Protein 5ZX1 (pdb70)

Foldseek 3Di:
DDPVVVVVVVLVVLLVVLLVLLLVQCLAVVLPHDPVSVVVSVVSCVVSVPDVVSSVVSNVCSNPDPVSNVSNVVCVVVVVVVVD

Organism: Trypanosoma brucei brucei (strain 927/4 GUTat10.1) (NCBI:txid185431)

Nearest PDB structures (foldseek):
  5zx1-assembly1_A  TM=1.012E+00  e=9.074E-11  Trypanosoma brucei brucei TREU927
  5of9-assembly1_B  TM=4.621E-01  e=8.957E+00  Homo sapiens

B-factor: mean 69.94, std 8.49, range [52.37, 106.5]

Secondary structure (DSSP, 8-state):
--HHHHHHHHHHHHHHHHHHHHHHHHHHHTT---HHHHHHHHHHHHHTT--HHHHHHHHHHHHH-HHHHHHHHH-GGG-HHHH-

Solvent-accessible surface area: 6047 Å² total; per-residue (Å²): 138,73,84,148,68,105,142,107,53,52,50,87,124,45,32,81,49,2,115,55,38,0,35,68,20,2,32,79,26,54,13,163,13,73,118,128,25,116,133,63,4,98,78,53,65,135,125,22,101,13,74,77,138,102,2,113,47,22,30,56,52,2,110,136,42,116,106,2,60,54,27,29,87,67,18,49,45,165,99,117,136,89,107,170

GO terms:
  GO:0005654 nucleoplasm (C, HTP)
  GO:0005634 nucleus (C, IDA)

Radius of gyration: 14.87 Å; Cα contacts (8 Å, |Δi|>4): 62; chains: 1; bounding box: 41×31×27 Å

InterPro domains:
  IPR036142 ENT domain-like superfamily [G3DSA:1.10.1240.40] (21-113)
  IPR036142 ENT domain-like superfamily [SSF158639] (37-100)

Structure (mmCIF, N/CA/C/O backbone):
data_5ZX1
#
_entry.id   5ZX1
#
_cell.length_a   132.590
_cell.length_b   132.590
_cell.length_c   40.030
_cell.angle_alpha   90.00
_cell.angle_beta   90.00
_cell.angle_gamma   90.00
#
_symmetry.space_group_name_H-M   'I 41 2 2'
#
loop_
_entity.id
_entity.type
_entity.pdbx_description
1 polymer ENT
2 water water
#
loop_
_atom_site.group_PDB
_atom_site.id
_atom_site.type_symbol
_atom_site.label_atom_id
_atom_site.label_alt_id
_atom_site.label_comp_id
_atom_site.label_asym_id
_atom_site.label_entity_id
_atom_site.label_seq_id
_atom_site.pdbx_PDB_ins_code
_atom_site.Cartn_x
_atom_site.Cartn_y
_atom_site.Cartn_z
_atom_site.occupancy
_atom_site.B_iso_or_equiv
_atom_site.auth_seq_id
_atom_site.auth_comp_id
_atom_site.auth_asym_id
_atom_site.auth_atom_id
_atom_site.pdbx_PDB_model_num
ATOM 1 N N . VAL A 1 28 ? 36.339 126.810 26.654 1.00 88.79 14 VAL A N 1
ATOM 2 C CA . VAL A 1 28 ? 35.864 126.505 25.309 1.00 81.98 14 VAL A CA 1
ATOM 3 C C . VAL A 1 28 ? 35.939 127.760 24.453 1.00 74.84 14 VAL A C 1
ATOM 4 O O . VAL A 1 28 ? 35.453 128.818 24.853 1.00 80.26 14 VAL A O 1
ATOM 8 N N . PRO A 1 29 ? 36.556 127.652 23.271 1.00 74.63 15 PRO A N 1
ATOM 9 C CA . PRO A 1 29 ? 36.526 128.785 22.340 1.00 69.54 15 PRO A CA 1
ATOM 10 C C . PRO A 1 29 ? 35.103 129.071 21.845 1.00 73.22 15 PRO A C 1
ATOM 11 O O . PRO A 1 29 ? 34.270 128.155 21.800 1.00 72.38 15 PRO A O 1
ATOM 15 N N . ALA A 1 30 ? 34.842 130.322 21.478 1.00 72.20 16 ALA A N 1
ATOM 16 C CA . ALA A 1 30 ? 33.527 130.742 21.020 1.00 72.53 16 ALA A CA 1
ATOM 17 C C . ALA A 1 30 ? 33.033 129.920 19.833 1.00 73.08 16 ALA A C 1
ATOM 18 O O . ALA A 1 30 ? 31.832 129.668 19.728 1.00 73.26 16 ALA A O 1
ATOM 20 N N . PHE A 1 31 ? 33.935 129.488 18.950 1.00 68.96 17 PHE A N 1
ATOM 21 C CA . PHE A 1 31 ? 33.482 128.815 17.730 1.00 65.25 17 PHE A CA 1
ATOM 22 C C . PHE A 1 31 ? 32.983 127.416 18.055 1.00 68.95 17 PHE A C 1
ATOM 23 O O . PHE A 1 31 ? 32.167 126.853 17.331 1.00 64.61 17 PHE A O 1
ATOM 31 N N . GLU A 1 32 ? 33.464 126.856 19.157 1.00 70.92 18 GLU A N 1
ATOM 32 C CA . GLU A 1 32 ? 33.042 125.515 19.546 1.00 71.02 18 GLU A CA 1
ATOM 33 C C . GLU A 1 32 ? 31.662 125.609 20.186 1.00 72.28 18 GLU A C 1
ATOM 34 O O . GLU A 1 32 ? 30.752 124.835 19.853 1.00 67.33 18 GLU A O 1
ATOM 40 N N . LEU A 1 33 ? 31.527 126.569 21.104 1.00 72.10 19 LEU A N 1
ATOM 41 C CA . LEU A 1 33 ? 30.260 126.899 21.743 1.00 66.59 19 LEU A CA 1
ATOM 42 C C . LEU A 1 33 ? 29.148 127.153 20.694 1.00 69.13 19 LEU A C 1
ATOM 43 O O . LEU A 1 33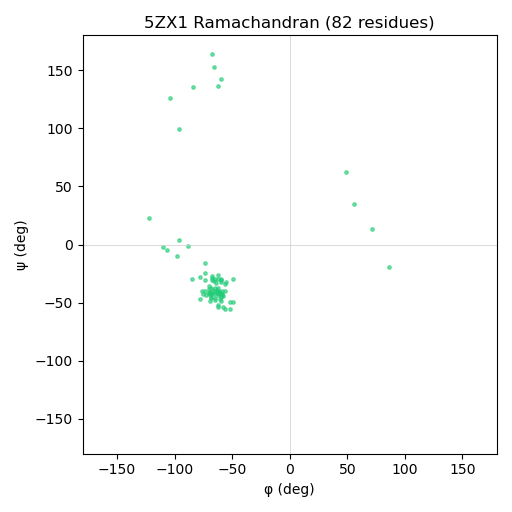 ? 28.064 126.577 20.777 1.00 65.98 19 LEU A O 1
ATOM 48 N N . TYR A 1 34 ? 29.425 127.990 19.698 1.00 64.66 20 TYR A N 1
ATOM 49 C CA . TYR A 1 34 ? 28.445 128.237 18.654 1.00 64.20 20 TYR A CA 1
ATOM 50 C C . TYR A 1 34 ? 28.076 126.941 17.952 1.00 63.36 20 TYR A C 1
ATOM 51 O O . TYR A 1 34 ? 26.900 126.674 17.718 1.00 67.00 20 TYR A O 1
ATOM 60 N N . LYS A 1 35 ? 29.079 126.122 17.651 1.00 69.16 21 LYS A N 1
ATOM 61 C CA . LYS A 1 35 ? 28.876 124.865 16.940 1.00 64.05 21 LYS A CA 1
ATOM 62 C C . LYS A 1 35 ? 27.990 123.917 17.744 1.00 66.58 21 LYS A C 1
ATOM 63 O O . LYS A 1 35 ? 27.090 123.272 17.201 1.00 62.16 21 LYS A O 1
ATOM 69 N N . ALA A 1 36 ? 28.253 123.824 19.043 1.00 67.82 22 ALA A N 1
ATOM 70 C CA . ALA A 1 36 ? 27.460 122.946 19.889 1.00 60.61 22 ALA A CA 1
ATOM 71 C C . ALA A 1 36 ? 26.017 123.468 19.961 1.00 63.15 22 ALA A C 1
ATOM 72 O O . ALA A 1 36 ? 25.069 122.698 19.889 1.00 66.92 22 ALA A O 1
ATOM 74 N N . ALA A 1 37 ? 25.861 124.784 20.071 1.00 64.03 23 ALA A N 1
ATOM 75 C CA . ALA A 1 37 ? 24.540 125.410 20.115 1.00 61.47 23 ALA A CA 1
ATOM 76 C C . ALA A 1 37 ? 23.811 125.315 18.766 1.00 59.97 23 ALA A C 1
ATOM 77 O O . ALA A 1 37 ? 22.634 124.946 18.707 1.00 58.84 23 ALA A O 1
ATOM 79 N N . ARG A 1 38 ? 24.494 125.664 17.687 1.00 59.64 24 ARG A N 1
ATOM 80 C CA . ARG A 1 38 ? 23.880 125.581 16.360 1.00 59.97 24 ARG A CA 1
ATOM 81 C C . ARG A 1 38 ? 23.295 124.196 16.134 1.00 62.08 24 ARG A C 1
ATOM 82 O O . ARG A 1 38 ? 22.107 124.047 15.889 1.00 62.78 24 ARG A O 1
ATOM 90 N N . GLU A 1 39 ? 24.127 123.174 16.289 1.00 64.84 25 GLU A N 1
ATOM 91 C CA . GLU A 1 39 ? 23.691 121.791 16.118 1.00 67.74 25 GLU A CA 1
ATOM 92 C C . GLU A 1 39 ? 22.496 121.417 17.017 1.00 64.67 25 GLU A C 1
ATOM 93 O O . GLU A 1 39 ? 21.654 120.603 16.645 1.00 64.09 25 GLU A O 1
ATOM 99 N N . GLU A 1 40 ? 22.410 122.008 18.197 1.00 65.19 26 GLU A N 1
ATOM 100 C CA . GLU A 1 40 ? 21.255 121.742 19.038 1.00 68.29 26 GLU A CA 1
ATOM 101 C C . GLU A 1 40 ? 20.016 122.473 18.518 1.00 63.47 26 GLU A C 1
ATOM 102 O O . GLU A 1 40 ? 18.928 121.902 18.482 1.00 59.54 26 GLU A O 1
ATOM 108 N N . GLU A 1 41 ? 20.187 123.724 18.110 1.00 62.69 27 GLU A N 1
ATOM 109 C CA . GLU A 1 41 ? 19.111 124.452 17.462 1.00 63.39 27 GLU A CA 1
ATOM 110 C C . GLU A 1 41 ? 18.504 123.614 16.346 1.00 62.51 27 GLU A C 1
ATOM 111 O O . GLU A 1 41 ? 17.278 123.440 16.280 1.00 61.66 27 GLU A O 1
ATOM 117 N N . LEU A 1 42 ? 19.352 123.067 15.484 1.00 61.87 28 LEU A N 1
ATOM 118 C CA . LEU A 1 42 ? 18.824 122.329 14.345 1.00 71.38 28 LEU A CA 1
ATOM 119 C C . LEU A 1 42 ? 18.267 120.978 14.768 1.00 68.42 28 LEU A C 1
ATOM 120 O O . LEU A 1 42 ? 17.315 120.476 14.174 1.00 63.53 28 LEU A O 1
ATOM 125 N N . CYS A 1 43 ? 18.835 120.392 15.805 1.00 65.33 29 CYS A N 1
ATOM 126 C CA . CYS A 1 43 ? 18.284 119.131 16.257 1.00 68.28 29 CYS A CA 1
ATOM 127 C C . CYS A 1 43 ? 16.924 119.390 16.859 1.00 65.79 29 CYS A C 1
ATOM 128 O O . CYS A 1 43 ? 15.981 118.635 16.617 1.00 60.29 29 CYS A O 1
ATOM 131 N N . SER A 1 44 ? 16.816 120.468 17.632 1.00 66.87 30 SER A N 1
ATOM 132 C CA . SER A 1 44 ? 15.566 120.744 18.322 1.00 66.70 30 SER A CA 1
ATOM 133 C C . SER A 1 44 ? 14.463 121.041 17.305 1.00 64.17 30 SER A C 1
ATOM 134 O O . SER A 1 44 ? 13.321 120.611 17.488 1.00 63.78 30 SER A O 1
ATOM 137 N N . TYR A 1 45 ? 14.795 121.726 16.215 1.00 63.91 31 TYR A N 1
ATOM 138 C CA . TYR A 1 45 ? 13.789 121.944 15.177 1.00 61.81 31 TYR A CA 1
ATOM 139 C C . TYR A 1 45 ? 13.388 120.615 14.515 1.00 63.93 31 TYR A C 1
ATOM 140 O O . TYR A 1 45 ? 12.202 120.367 14.258 1.00 65.63 31 TYR A O 1
ATOM 149 N N . ARG A 1 46 ? 14.370 119.763 14.241 1.00 64.77 32 ARG A N 1
ATOM 150 C CA . ARG A 1 46 ? 14.112 118.490 13.573 1.00 65.43 32 ARG A CA 1
ATOM 151 C C . ARG A 1 46 ? 13.119 117.652 14.369 1.00 62.57 32 ARG A C 1
ATOM 152 O O . ARG A 1 46 ? 12.082 117.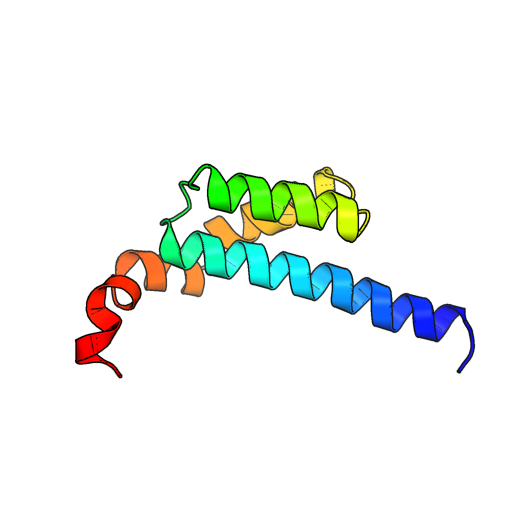210 13.860 1.00 58.90 32 ARG A O 1
ATOM 160 N N . SER A 1 47 ? 13.432 117.454 15.640 1.00 59.13 33 SER A N 1
ATOM 161 C CA . SER A 1 47 ? 12.590 116.649 16.484 1.00 59.13 33 SER A CA 1
ATOM 162 C C . SER A 1 47 ? 11.208 117.293 16.603 1.00 62.83 33 SER A C 1
ATOM 163 O O . SER A 1 47 ? 10.208 116.603 16.829 1.00 67.89 33 SER A O 1
ATOM 166 N N . LEU A 1 48 ? 11.148 118.610 16.429 1.00 59.33 34 LEU A N 1
ATOM 167 C CA . LEU A 1 48 ? 9.880 119.330 16.460 1.00 58.89 34 LEU A CA 1
ATOM 168 C C . LEU A 1 48 ? 9.009 118.989 15.261 1.00 57.22 34 LEU A C 1
ATOM 169 O O . LEU A 1 48 ? 7.806 118.782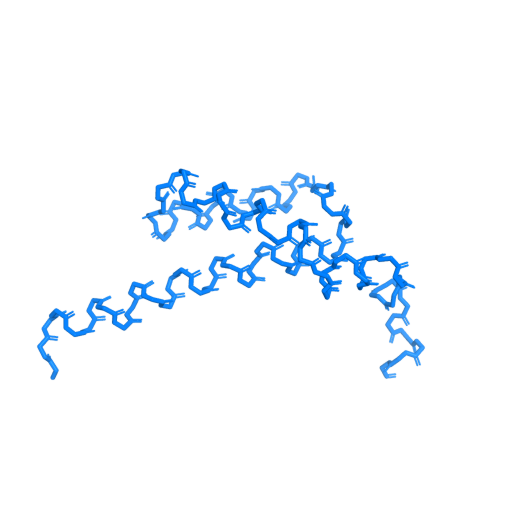 15.396 1.00 56.04 34 LEU A O 1
ATOM 174 N N . CYS A 1 49 ? 9.609 118.966 14.078 1.00 58.13 35 CYS A N 1
ATOM 175 C CA . CYS A 1 49 ? 8.868 118.568 12.885 1.00 58.09 35 CYS A CA 1
ATOM 176 C C . CYS A 1 49 ? 8.328 117.132 12.979 1.00 59.88 35 CYS A C 1
ATOM 177 O O . CYS A 1 49 ? 7.169 116.875 12.675 1.00 60.29 35 CYS A O 1
ATOM 180 N N . ARG A 1 50 ? 9.172 116.199 13.406 1.00 62.25 36 ARG A N 1
ATOM 181 C CA . ARG A 1 50 ? 8.813 114.781 13.380 1.00 63.82 36 ARG A CA 1
ATOM 182 C C . ARG A 1 50 ? 7.615 114.536 14.274 1.00 64.52 36 ARG A C 1
ATOM 183 O O . ARG A 1 50 ? 6.580 113.992 13.858 1.00 64.08 36 ARG A O 1
ATOM 191 N N . VAL A 1 51 ? 7.775 114.977 15.507 1.00 56.34 37 VAL A N 1
ATOM 192 C CA . VAL A 1 51 ? 6.776 114.835 16.530 1.00 58.73 37 VAL A CA 1
ATOM 193 C C . VAL A 1 51 ? 5.446 115.538 16.188 1.00 62.28 37 VAL A C 1
ATOM 194 O O . VAL A 1 51 ? 4.371 114.982 16.404 1.00 65.14 37 VAL A O 1
ATOM 198 N N . LEU A 1 52 ? 5.490 116.745 15.644 1.00 61.50 38 LEU A N 1
ATOM 199 C CA . LEU A 1 52 ? 4.232 117.389 15.276 1.00 62.42 38 LEU A CA 1
ATOM 200 C C . LEU A 1 52 ? 3.568 116.639 14.115 1.00 64.27 38 LEU A C 1
ATOM 201 O O . LEU A 1 52 ? 2.337 116.641 13.978 1.00 61.89 38 LEU A O 1
ATOM 206 N N . CYS A 1 53 ? 4.378 115.975 13.295 1.00 60.80 39 CYS A N 1
ATOM 207 C CA . CYS A 1 53 ? 3.834 115.157 12.218 1.00 68.52 39 CYS A CA 1
ATOM 208 C C . CYS A 1 53 ? 3.311 113.808 12.727 1.00 66.38 39 CYS A C 1
ATOM 209 O O . CYS A 1 53 ? 2.409 113.223 12.133 1.00 70.38 39 CYS A O 1
ATOM 212 N N . MET A 1 54 ? 3.875 113.303 13.816 1.00 64.28 40 MET A N 1
ATOM 213 C CA . MET A 1 54 ? 3.361 112.071 14.392 1.00 63.41 40 MET A CA 1
ATOM 214 C C . MET A 1 54 ? 1.937 112.262 14.885 1.00 66.64 40 MET A C 1
ATOM 215 O O . MET A 1 54 ? 1.123 111.338 14.837 1.00 73.91 40 MET A O 1
ATOM 220 N N . HIS A 1 55 ? 1.637 113.465 15.354 1.00 64.45 41 HIS A N 1
ATOM 221 C CA . HIS A 1 55 ? 0.325 113.756 15.919 1.00 63.22 41 HIS A CA 1
ATOM 222 C C . HIS A 1 55 ? -0.709 114.144 14.881 1.00 64.69 41 HIS A C 1
ATOM 223 O O . HIS A 1 55 ? -1.894 113.892 15.068 1.00 66.36 41 HIS A O 1
ATOM 230 N N . SER A 1 56 ? -0.256 114.750 13.790 1.00 65.76 42 SER A N 1
ATOM 231 C CA . SER A 1 56 ? -1.150 115.413 12.855 1.00 71.75 42 SER A CA 1
ATOM 232 C C . SER A 1 56 ? -1.237 114.662 11.548 1.00 72.46 42 SER A C 1
ATOM 233 O O . SER A 1 56 ? -1.960 115.064 10.625 1.00 76.19 42 SER A O 1
ATOM 236 N N . GLY A 1 57 ? -0.466 113.589 11.461 1.00 72.94 43 GLY A N 1
ATOM 237 C CA . GLY A 1 57 ? -0.335 112.851 10.224 1.00 70.13 43 GLY A CA 1
ATOM 238 C C . GLY A 1 57 ? 0.113 113.785 9.123 1.00 80.65 43 GLY A C 1
ATOM 239 O O . GLY A 1 57 ? -0.311 113.647 7.975 1.00 79.24 43 GLY A O 1
ATOM 240 N N . GLY A 1 58 ? 0.947 114.760 9.492 1.00 80.26 44 GLY A N 1
ATOM 241 C CA . GLY A 1 58 ? 1.524 115.699 8.544 1.00 73.75 44 GLY A CA 1
ATOM 242 C C . GLY A 1 58 ? 0.693 116.932 8.218 1.00 81.29 44 GLY A C 1
ATOM 243 O O . GLY A 1 58 ? 1.237 117.926 7.716 1.00 85.38 44 GLY A O 1
ATOM 244 N N . LYS A 1 59 ? -0.614 116.875 8.482 1.00 73.49 45 LYS A N 1
ATOM 245 C CA . LYS A 1 59 ? -1.498 118.005 8.179 1.00 80.75 45 LYS A CA 1
ATOM 246 C C . LYS A 1 59 ? -1.697 118.874 9.432 1.00 72.98 45 LYS A C 1
ATOM 247 O O . LYS A 1 59 ? -2.496 118.548 10.314 1.00 71.33 45 LYS A O 1
ATOM 253 N N . LEU A 1 60 ? -0.952 119.982 9.495 1.00 75.73 46 LEU A N 1
ATOM 254 C CA . LEU A 1 60 ? -0.676 120.671 10.766 1.00 63.87 46 LEU A CA 1
ATOM 255 C C . LEU A 1 60 ? -1.759 121.650 11.233 1.00 67.55 46 LEU A C 1
ATOM 256 O O . LEU A 1 60 ? -2.255 122.450 10.440 1.00 63.58 46 LEU A O 1
ATOM 261 N N . THR A 1 61 ? -2.105 121.615 12.521 1.00 60.28 47 THR A N 1
ATOM 262 C CA . THR A 1 61 ? -3.057 122.575 13.068 1.00 55.95 47 THR A CA 1
ATOM 263 C C . THR A 1 61 ? -2.463 123.978 13.066 1.00 58.47 47 THR A C 1
ATOM 264 O O . THR A 1 61 ? -1.253 124.143 12.925 1.00 64.03 47 THR A O 1
ATOM 268 N N . LYS A 1 62 ? -3.313 124.989 13.224 1.00 59.12 48 LYS A N 1
ATOM 269 C CA . LYS A 1 62 ? -2.863 126.376 13.338 1.00 59.56 48 LYS A CA 1
ATOM 270 C C . LYS A 1 62 ? -1.851 126.549 14.490 1.00 59.05 48 LYS A C 1
ATOM 271 O O . LYS A 1 62 ? -0.854 127.248 14.354 1.00 57.44 48 LYS A O 1
ATOM 277 N N . GLN A 1 63 ? -2.094 125.886 15.610 1.00 54.30 49 GLN A N 1
ATOM 278 C CA . GLN A 1 63 ? -1.173 125.971 16.736 1.00 59.81 49 GLN A CA 1
ATOM 279 C C . GLN A 1 63 ? 0.160 125.360 16.328 1.00 57.94 49 GLN A C 1
ATOM 280 O O . GLN A 1 63 ? 1.218 125.961 16.527 1.00 59.90 49 GLN A O 1
ATOM 286 N N . GLN A 1 64 ? 0.114 124.177 15.725 1.00 57.79 50 GLN A N 1
ATOM 287 C CA . GLN A 1 64 ? 1.348 123.497 15.353 1.00 57.69 50 GLN A CA 1
ATOM 288 C C . GLN A 1 64 ? 2.116 124.324 14.332 1.00 59.64 50 GLN A C 1
ATOM 289 O O . GLN A 1 64 ? 3.344 124.418 14.409 1.00 65.16 50 GLN A O 1
ATOM 295 N N . ARG A 1 65 ? 1.406 124.948 13.397 1.00 59.88 51 ARG A N 1
ATOM 296 C CA . ARG A 1 65 ? 2.075 125.810 12.416 1.00 66.33 51 ARG A CA 1
ATOM 297 C C . ARG A 1 65 ? 2.739 126.983 13.131 1.00 64.18 51 ARG A C 1
ATOM 298 O O . ARG A 1 65 ? 3.878 127.362 12.828 1.00 64.63 51 ARG A O 1
ATOM 306 N N . ARG A 1 66 ? 2.032 127.543 14.101 1.00 59.33 52 ARG A N 1
ATOM 307 C CA . ARG A 1 66 ? 2.562 128.685 14.840 1.00 63.00 52 ARG A CA 1
ATOM 308 C C . ARG A 1 66 ? 3.761 128.313 15.696 1.00 58.04 52 ARG A C 1
ATOM 309 O O . ARG A 1 66 ? 4.611 129.150 15.966 1.00 58.49 52 ARG A O 1
ATOM 317 N N . ILE A 1 67 ? 3.819 127.070 16.151 1.00 58.35 53 ILE A N 1
ATOM 318 C CA . ILE A 1 67 ? 4.967 126.633 16.935 1.00 59.30 53 ILE A CA 1
ATOM 319 C C . ILE A 1 67 ? 6.187 126.536 16.032 1.00 59.57 53 ILE A C 1
ATOM 320 O O . ILE A 1 67 ? 7.277 126.970 16.390 1.00 56.95 53 ILE A O 1
ATOM 325 N N . LEU A 1 68 ? 5.992 125.989 14.842 1.00 56.43 54 LEU A N 1
ATOM 326 C CA . LEU A 1 68 ? 7.094 125.877 13.906 1.00 58.89 54 LEU A CA 1
ATOM 327 C C . LEU A 1 68 ? 7.564 127.259 13.489 1.00 61.10 54 LEU A C 1
ATOM 328 O O . LEU A 1 68 ? 8.758 127.535 13.472 1.00 64.86 54 LEU A O 1
ATOM 333 N N . GLU A 1 69 ? 6.617 128.130 13.161 1.00 69.34 55 GLU A N 1
ATOM 334 C CA . GLU A 1 69 ? 6.929 129.486 12.726 1.00 61.75 55 GLU A CA 1
ATOM 335 C C . GLU A 1 69 ? 7.682 130.263 13.810 1.00 61.97 55 GLU A C 1
ATOM 336 O O . GLU A 1 69 ? 8.627 130.992 13.519 1.00 60.56 55 GLU A O 1
ATOM 342 N N . ASP A 1 70 ? 7.278 130.100 15.063 1.00 57.89 56 ASP A N 1
ATOM 343 C CA . ASP A 1 70 ? 7.920 130.836 16.145 1.00 57.62 56 ASP A CA 1
ATOM 344 C C . ASP A 1 70 ? 9.341 130.335 16.403 1.00 60.29 56 ASP A C 1
ATOM 345 O O . ASP A 1 70 ? 10.246 131.129 16.631 1.00 58.98 56 ASP A O 1
ATOM 350 N N . MET A 1 71 ? 9.536 129.019 16.367 1.00 61.77 57 MET A N 1
ATOM 351 C CA . MET A 1 71 ? 10.861 128.437 16.571 1.00 61.43 57 MET A CA 1
ATOM 352 C C . MET A 1 71 ? 11.822 128.771 15.407 1.00 60.66 57 MET A C 1
ATOM 353 O O . MET A 1 71 ? 13.029 128.887 15.600 1.00 60.71 57 MET A O 1
ATOM 358 N N . ARG A 1 72 ? 11.288 128.921 14.204 1.00 55.79 58 ARG A N 1
ATOM 359 C CA . ARG A 1 72 ? 12.117 129.315 13.067 1.00 61.54 58 ARG A CA 1
ATOM 360 C C . ARG A 1 72 ? 12.764 130.646 13.371 1.00 63.92 58 ARG A C 1
ATOM 361 O O . ARG A 1 72 ? 13.946 130.857 13.116 1.00 65.88 58 ARG A O 1
ATOM 369 N N . GLU A 1 73 ? 11.981 131.546 13.941 1.00 64.88 59 GLU A N 1
ATOM 370 C CA . GLU A 1 73 ? 12.484 132.866 14.272 1.00 66.07 59 GLU A CA 1
ATOM 371 C C . GLU A 1 73 ? 13.369 132.822 15.535 1.00 60.50 59 GLU A C 1
ATOM 372 O O . GLU A 1 73 ? 14.422 133.467 15.586 1.00 60.11 59 GLU A O 1
ATOM 378 N N . GLU A 1 74 ? 12.963 132.040 16.532 1.00 61.92 60 GLU A N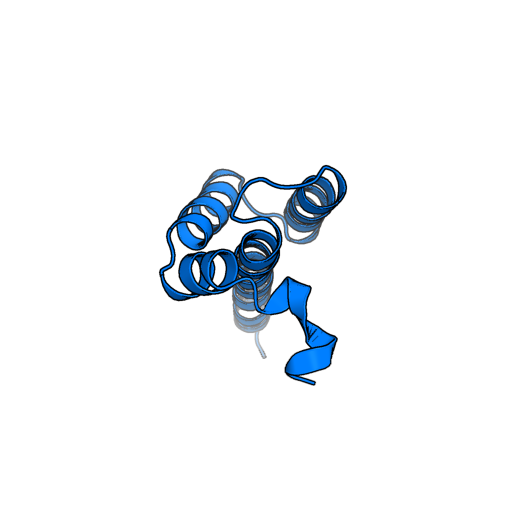 1
ATOM 379 C CA . GLU A 1 74 ? 13.754 131.892 17.757 1.00 61.28 60 GLU A CA 1
ATOM 380 C C . GLU A 1 74 ? 15.156 131.382 17.419 1.00 62.56 60 GLU A C 1
ATOM 381 O O . GLU A 1 74 ? 16.141 131.895 17.926 1.00 64.19 60 GLU A O 1
ATOM 387 N N . LEU A 1 75 ? 15.224 130.389 16.535 1.00 65.34 61 LEU A N 1
ATOM 388 C CA . LEU A 1 75 ? 16.466 129.687 16.210 1.00 62.87 61 LEU A CA 1
ATOM 389 C C . LEU A 1 75 ? 17.154 130.243 14.969 1.00 66.26 61 LEU A C 1
ATOM 390 O O . LEU A 1 75 ? 18.172 129.701 14.529 1.00 69.12 61 LEU A O 1
ATOM 395 N N . CYS A 1 76 ? 16.606 131.315 14.409 1.00 61.20 62 CYS A N 1
ATOM 396 C CA . CYS A 1 76 ? 17.189 131.937 13.223 1.00 70.62 62 CYS A CA 1
ATOM 397 C C . CYS A 1 76 ? 17.494 130.874 12.163 1.00 69.29 62 CYS A C 1
ATOM 398 O O . CYS A 1 76 ? 18.645 130.648 11.810 1.00 70.33 62 CYS A O 1
ATOM 401 N N . LEU A 1 77 ? 16.456 130.200 11.683 1.00 70.88 63 LEU A N 1
ATOM 402 C CA . LEU A 1 77 ? 16.619 129.120 10.715 1.00 70.68 63 LEU A CA 1
ATOM 403 C C . LEU A 1 77 ? 16.229 129.565 9.316 1.00 71.26 63 LEU A C 1
ATOM 404 O O . LEU A 1 77 ? 15.125 130.054 9.109 1.00 73.76 63 LEU A O 1
ATOM 409 N N . PRO A 1 78 ? 17.134 129.394 8.345 1.00 76.33 64 PRO A N 1
ATOM 410 C CA . PRO A 1 78 ? 16.752 129.745 6.970 1.00 77.68 64 PRO A CA 1
ATOM 411 C C . PRO A 1 78 ? 15.593 128.862 6.536 1.00 78.32 64 PRO A C 1
ATOM 412 O O . PRO A 1 78 ? 15.621 127.665 6.827 1.00 81.54 64 PRO A O 1
ATOM 416 N N . THR A 1 79 ? 14.581 129.433 5.892 1.00 78.00 65 THR A N 1
ATOM 417 C CA . THR A 1 79 ? 13.363 128.676 5.623 1.00 82.03 65 THR A CA 1
ATOM 418 C C . THR A 1 79 ? 13.644 127.463 4.722 1.00 81.64 65 THR A C 1
ATOM 419 O O . THR A 1 79 ? 12.976 126.440 4.841 1.00 82.32 65 THR A O 1
ATOM 423 N N . GLU A 1 80 ? 14.648 127.559 3.856 1.00 80.39 66 GLU A N 1
ATOM 424 C CA . GLU A 1 80 ? 14.993 126.433 2.988 1.00 79.21 66 GLU A CA 1
ATOM 425 C C . GLU A 1 80 ? 15.400 125.224 3.814 1.00 76.19 66 GLU A C 1
ATOM 426 O O . GLU A 1 80 ? 15.014 124.096 3.515 1.00 75.10 66 GLU A O 1
ATOM 432 N N . ARG A 1 81 ? 16.180 125.461 4.857 1.00 72.58 67 ARG A N 1
ATOM 433 C CA . ARG A 1 81 ? 16.545 124.380 5.748 1.00 71.56 67 ARG A CA 1
ATOM 434 C C . ARG A 1 81 ? 15.329 123.945 6.548 1.00 75.67 67 ARG A C 1
ATOM 435 O O . ARG A 1 81 ? 15.126 122.756 6.800 1.00 78.24 67 ARG A O 1
ATOM 443 N N . ALA A 1 82 ? 14.514 124.912 6.944 1.00 73.82 68 ALA A N 1
ATOM 444 C CA . ALA A 1 82 ? 13.378 124.618 7.793 1.00 66.89 68 ALA A CA 1
ATOM 445 C C . ALA A 1 82 ? 12.331 123.811 7.037 1.00 70.79 68 ALA A C 1
ATOM 446 O O . ALA A 1 82 ? 11.756 122.870 7.586 1.00 67.05 68 ALA A O 1
ATOM 448 N N . GLU A 1 83 ? 12.085 124.171 5.778 1.00 67.99 69 GLU A N 1
ATOM 449 C CA . GLU A 1 83 ? 11.178 123.392 4.942 1.00 71.18 69 GLU A CA 1
ATOM 450 C C . GLU A 1 83 ? 11.764 122.010 4.683 1.00 72.37 69 GLU A C 1
ATOM 451 O O . GLU A 1 83 ? 11.031 121.037 4.519 1.00 73.64 69 GLU A O 1
ATOM 457 N N . ALA A 1 84 ? 13.090 121.932 4.641 1.00 75.25 70 ALA A N 1
ATOM 458 C CA . ALA A 1 84 ? 13.770 120.662 4.426 1.00 69.02 70 ALA A CA 1
ATOM 459 C C . ALA A 1 84 ? 13.464 119.702 5.569 1.00 73.98 70 ALA A C 1
ATOM 460 O O . ALA A 1 84 ? 13.026 118.576 5.336 1.00 72.68 70 ALA A O 1
ATOM 462 N N . GLU A 1 85 ? 13.677 120.152 6.806 1.00 70.25 71 GLU A N 1
ATOM 463 C CA . GLU A 1 85 ? 13.394 119.318 7.971 1.00 73.05 71 GLU A CA 1
ATOM 464 C C . GLU A 1 85 ? 11.933 118.879 8.022 1.00 72.51 71 GLU A C 1
ATOM 465 O O . GLU A 1 85 ? 11.636 117.742 8.373 1.00 75.09 71 GLU A O 1
ATOM 471 N N . LEU A 1 86 ? 11.020 119.780 7.679 1.00 72.99 72 LEU A N 1
ATOM 472 C CA . LEU A 1 86 ? 9.603 119.441 7.714 1.00 73.24 72 LEU A CA 1
ATOM 473 C C . LEU A 1 86 ? 9.269 118.416 6.633 1.00 74.53 72 LEU A C 1
ATOM 474 O O . LEU A 1 86 ? 8.515 117.463 6.870 1.00 72.94 72 LEU A O 1
ATOM 479 N N . ALA A 1 87 ? 9.823 118.627 5.443 1.00 74.41 73 ALA A N 1
ATOM 480 C CA . ALA A 1 87 ? 9.639 117.696 4.341 1.00 72.98 73 ALA A CA 1
ATOM 481 C C . ALA A 1 87 ? 10.169 116.309 4.734 1.00 72.83 73 ALA A C 1
ATOM 482 O O . ALA A 1 87 ? 9.506 115.295 4.521 1.00 75.58 73 ALA A O 1
ATOM 484 N N . ALA A 1 88 ? 11.352 116.283 5.342 1.00 74.90 74 ALA A N 1
ATOM 485 C CA . ALA A 1 88 ? 11.989 115.038 5.767 1.00 71.80 74 ALA A CA 1
ATOM 486 C C . ALA A 1 88 ? 11.155 114.298 6.807 1.00 77.87 74 ALA A C 1
ATOM 487 O O . ALA A 1 88 ? 11.033 113.070 6.762 1.00 83.50 74 ALA A O 1
ATOM 489 N N . ALA A 1 89 ? 10.581 115.037 7.747 1.00 73.90 75 ALA A N 1
ATOM 490 C CA . ALA A 1 89 ? 9.837 114.400 8.821 1.00 74.76 75 ALA A CA 1
ATOM 491 C C . ALA A 1 89 ? 8.536 113.805 8.294 1.00 73.36 75 ALA A C 1
ATOM 492 O O . ALA A 1 89 ? 8.100 112.745 8.740 1.00 75.94 75 ALA A O 1
ATOM 494 N N . ARG A 1 90 ? 7.926 114.487 7.333 1.00 77.39 76 ARG A N 1
ATOM 495 C CA . ARG A 1 90 ? 6.661 114.039 6.755 1.00 73.29 76 ARG A CA 1
ATOM 496 C C . ARG A 1 90 ? 6.787 112.658 6.121 1.00 75.56 76 ARG A C 1
ATOM 497 O O . ARG A 1 90 ? 5.846 111.863 6.133 1.00 78.64 76 ARG A O 1
ATOM 505 N N . GLU A 1 91 ? 7.964 112.372 5.585 1.00 77.44 77 GL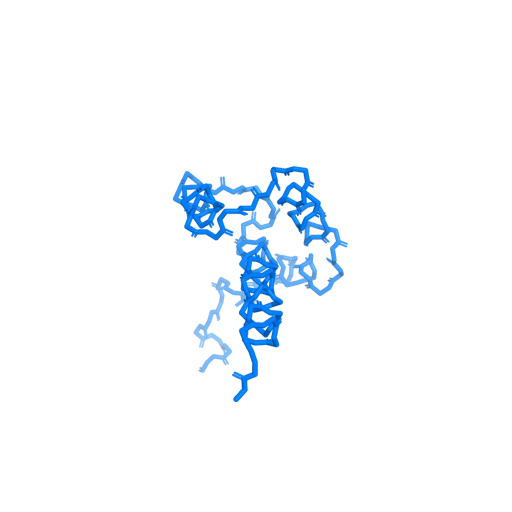U A N 1
ATOM 506 C CA . GLU A 1 91 ? 8.173 111.149 4.835 1.00 79.16 77 GLU A CA 1
ATOM 507 C C . GLU A 1 91 ? 9.014 110.122 5.604 1.00 76.88 77 GLU A C 1
ATOM 508 O O . GLU A 1 91 ? 9.224 109.010 5.137 1.00 77.69 77 GLU A O 1
ATOM 514 N N . ASP A 1 92 ? 9.507 110.495 6.776 1.00 76.55 78 ASP A N 1
ATOM 515 C CA . ASP A 1 92 ? 10.219 109.543 7.615 1.00 68.71 78 ASP A CA 1
ATOM 516 C C . ASP A 1 92 ? 9.284 108.381 7.955 1.00 69.70 78 ASP A C 1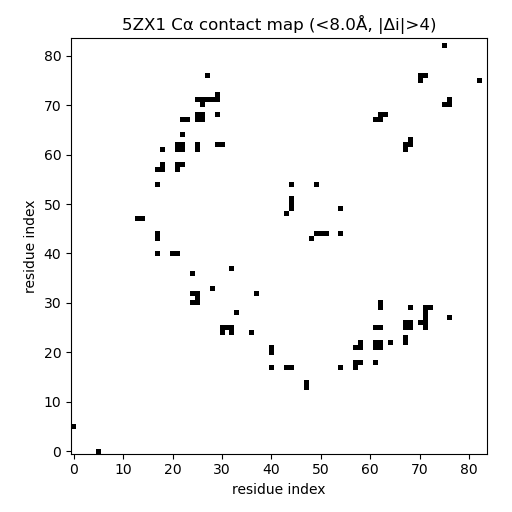
ATOM 517 O O . ASP A 1 92 ? 8.078 108.589 8.168 1.00 73.83 78 ASP A O 1
ATOM 522 N N . VAL A 1 93 ? 9.839 107.166 7.997 1.00 71.72 79 VAL A N 1
ATOM 523 C CA . VAL A 1 93 ? 9.053 105.932 8.186 1.00 74.83 79 VAL A CA 1
ATOM 524 C C . VAL A 1 93 ? 8.514 105.748 9.610 1.00 68.70 79 VAL A C 1
ATOM 525 O O . VAL A 1 93 ? 7.368 105.339 9.804 1.00 66.26 79 VAL A O 1
ATOM 529 N N . LEU A 1 94 ? 9.345 106.018 10.606 1.00 68.11 80 LEU A N 1
ATOM 530 C CA . LEU A 1 94 ? 8.866 105.967 11.982 1.00 66.74 80 LEU A CA 1
ATOM 531 C C . LEU A 1 94 ? 7.712 106.973 12.136 1.00 71.65 80 LEU A C 1
ATOM 532 O O . LEU A 1 94 ? 6.636 106.612 12.614 1.00 71.88 80 LEU A O 1
ATOM 537 N N . VAL A 1 95 ? 7.914 108.206 11.663 1.00 72.40 81 VAL A N 1
ATOM 538 C CA . VAL A 1 95 ? 6.909 109.263 11.813 1.00 70.19 81 VAL A CA 1
ATOM 539 C C . VAL A 1 95 ? 5.581 108.827 11.209 1.00 69.81 81 VAL A C 1
ATO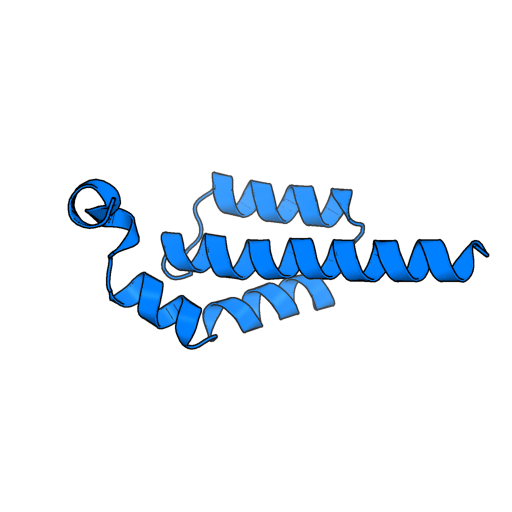M 540 O O . VAL A 1 95 ? 4.547 108.831 11.889 1.00 63.15 81 VAL A O 1
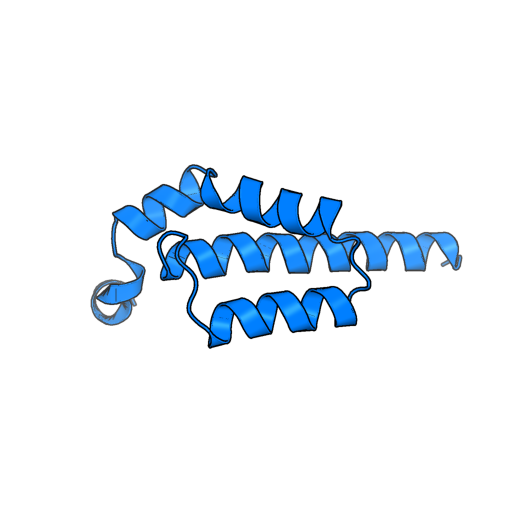ATOM 544 N N . THR A 1 96 ? 5.603 108.445 9.935 1.00 67.86 82 THR A N 1
ATOM 545 C CA . THR A 1 96 ? 4.368 108.024 9.279 1.00 68.86 82 THR A CA 1
ATOM 546 C C . THR A 1 96 ? 3.746 106.766 9.935 1.00 70.91 82 THR A C 1
ATOM 547 O O . THR A 1 96 ? 2.522 106.673 10.046 1.00 73.93 82 THR A O 1
ATOM 551 N N . SER A 1 97 ? 4.560 105.807 10.381 1.00 71.57 83 SER A N 1
ATOM 552 C CA . SER A 1 97 ? 4.006 104.627 11.066 1.00 71.80 83 SER A CA 1
ATOM 553 C C . SER A 1 97 ? 3.283 104.988 12.362 1.00 72.73 83 SER A C 1
ATOM 554 O O . SER A 1 97 ? 2.235 104.421 12.681 1.00 76.07 83 SER A O 1
ATOM 557 N N . VAL A 1 98 ? 3.850 105.925 13.113 1.00 74.35 84 VAL A N 1
ATOM 558 C CA . VAL A 1 98 ? 3.223 106.379 14.352 1.00 75.25 84 VAL A CA 1
ATOM 559 C C . VAL A 1 98 ? 1.918 107.116 14.064 1.00 72.35 84 VAL A C 1
ATOM 560 O O . VAL A 1 98 ? 0.935 106.973 14.796 1.00 72.34 84 VAL A O 1
ATOM 564 N N . ALA A 1 99 ? 1.895 107.911 13.003 1.00 73.39 85 ALA A N 1
ATOM 565 C CA . ALA A 1 99 ? 0.654 108.585 12.644 1.00 73.56 85 ALA A CA 1
ATOM 566 C C . ALA A 1 99 ? -0.362 107.549 12.162 1.00 70.34 85 ALA A C 1
ATOM 567 O O . ALA A 1 99 ? -1.560 107.630 12.461 1.00 67.87 85 ALA A O 1
ATOM 569 N N . ALA A 1 100 ? 0.130 106.551 11.439 1.00 75.88 86 ALA A N 1
ATOM 570 C CA . ALA A 1 100 ? -0.732 105.499 10.911 1.00 76.02 86 ALA A CA 1
ATOM 571 C C . ALA A 1 100 ? -1.299 104.620 12.030 1.00 71.02 86 ALA A C 1
ATOM 572 O O . ALA A 1 100 ? -2.491 104.321 12.046 1.00 66.59 86 ALA A O 1
ATOM 574 N N . SER A 1 101 ? -0.449 104.209 12.965 1.00 71.55 87 SER A N 1
ATOM 575 C CA . SER A 1 101 ? -0.892 103.318 14.038 1.00 73.51 87 SER A CA 1
ATOM 576 C C . SER A 1 101 ? -2.015 103.918 14.901 1.00 73.25 87 SER A C 1
ATOM 577 O O . SER A 1 101 ? -2.851 103.188 15.447 1.00 79.64 87 SER A O 1
ATOM 580 N N . GLY A 1 102 ? -2.021 105.240 15.044 1.00 72.32 88 GLY A N 1
ATOM 581 C CA . GLY A 1 102 ? -2.954 105.901 15.942 1.00 72.27 88 GLY A CA 1
ATOM 582 C C . GLY A 1 102 ? -2.704 105.715 17.434 1.00 69.44 88 GLY A C 1
ATOM 583 O O . GLY A 1 102 ? -3.562 106.056 18.243 1.00 75.18 88 GLY A O 1
ATOM 584 N N . VAL A 1 103 ? -1.532 105.205 17.812 1.00 71.06 89 VAL A N 1
ATOM 585 C CA . VAL A 1 103 ? -1.218 104.979 19.235 1.00 73.97 89 VAL A CA 1
ATOM 586 C C . VAL A 1 103 ? -1.259 106.261 20.084 1.00 71.86 89 VAL A C 1
ATOM 587 O O . VAL A 1 103 ? -1.572 106.207 21.283 1.00 71.45 89 VAL A O 1
ATOM 591 N N . LEU A 1 104 ? -0.956 107.410 19.484 1.00 64.32 90 LEU A N 1
ATOM 592 C CA . LEU A 1 104 ? -0.906 108.652 20.256 1.00 71.45 90 LEU A CA 1
ATOM 593 C C . LEU A 1 104 ? -2.301 109.149 20.621 1.00 73.59 90 LEU A C 1
ATOM 594 O O . LEU A 1 104 ? -2.460 109.979 21.512 1.00 75.45 90 LEU A O 1
ATOM 599 N N . LYS A 1 105 ? -3.310 108.620 19.941 1.00 76.65 91 LYS A N 1
ATOM 600 C CA . LYS A 1 105 ? -4.698 108.910 20.256 1.00 70.45 91 LYS A CA 1
ATOM 601 C C . LYS A 1 105 ? -5.265 107.949 21.300 1.00 73.86 91 LYS A C 1
ATOM 602 O O . LYS A 1 105 ? -6.409 108.081 21.697 1.00 76.87 91 LYS A O 1
ATOM 608 N N . ARG A 1 106 ? -4.446 106.993 21.736 1.00 74.62 92 ARG A N 1
ATOM 609 C CA . ARG A 1 106 ? -4.871 105.890 22.606 1.00 75.18 92 ARG A CA 1
ATOM 610 C C . ARG A 1 106 ? -4.094 105.801 23.918 1.00 77.56 92 ARG A C 1
ATOM 611 O O . ARG A 1 106 ? -4.006 104.714 24.500 1.00 77.02 92 ARG A O 1
ATOM 619 N N . ARG A 1 107 ? -3.494 106.903 24.357 1.00 72.46 93 ARG A N 1
ATOM 620 C CA . ARG A 1 107 ? -2.497 106.873 25.434 1.00 73.29 93 ARG A CA 1
ATOM 621 C C . ARG A 1 107 ? -2.920 106.095 26.677 1.00 70.18 93 ARG A C 1
ATOM 622 O O . ARG A 1 107 ? -2.080 105.535 27.379 1.00 72.97 93 ARG A O 1
ATOM 630 N N . GLN A 1 108 ? -4.220 106.054 26.939 1.00 71.91 94 GLN A N 1
ATOM 631 C CA . GLN A 1 108 ? -4.752 105.346 28.101 1.00 78.84 94 GLN A CA 1
ATOM 632 C C . GLN A 1 108 ? -4.519 103.830 28.020 1.00 75.96 94 GLN A C 1
ATOM 633 O O . GLN A 1 108 ? -4.378 103.168 29.049 1.00 73.60 94 GLN A O 1
ATOM 639 N N . ASP A 1 109 ? -4.468 103.286 26.803 1.00 73.70 95 ASP A N 1
ATOM 640 C CA . ASP A 1 109 ? -4.187 101.858 26.610 1.00 74.62 95 ASP A CA 1
ATOM 641 C C . ASP A 1 109 ? -2.712 101.535 26.876 1.00 77.87 95 ASP A C 1
ATOM 642 O O . ASP A 1 109 ? -2.398 100.496 27.470 1.00 74.48 95 ASP A O 1
ATOM 647 N N . LEU A 1 110 ? -1.822 102.426 26.427 1.00 74.32 96 LEU A N 1
ATOM 648 C CA . LEU A 1 110 ? -0.379 102.192 26.456 1.00 66.63 96 LEU A CA 1
ATOM 649 C C . LEU A 1 110 ? 0.355 102.819 27.645 1.00 72.56 96 LEU A C 1
ATOM 650 O O . LEU A 1 110 ? 1.531 102.558 27.836 1.00 75.48 96 LEU A O 1
ATOM 655 N N . GLU A 1 111 ? -0.298 103.666 28.429 1.00 75.00 97 GLU A N 1
ATOM 656 C CA . GLU A 1 111 ? 0.406 104.281 29.563 1.00 78.02 97 GLU A CA 1
ATOM 657 C C . GLU A 1 111 ? 0.093 103.591 30.889 1.00 74.48 97 GLU A C 1
ATOM 658 O O . GLU A 1 111 ? -1.042 103.165 31.127 1.00 74.15 97 GLU A O 1
#

Sequence (84 aa):
VPAFELYKAAREEELCSYRSLCRVLCMHSGGKLTKQQRRILEDMREELCLPTERAEAELAAAREDVLVTSVAASGVLKRRQDLE